Protein AF-A0AAN6GVP4-F1 (afdb_monomer_lite)

Structure (mmCIF, N/CA/C/O backbone):
data_AF-A0AAN6GVP4-F1
#
_entry.id   AF-A0AAN6GVP4-F1
#
loop_
_atom_site.group_PDB
_atom_site.id
_atom_site.type_symbol
_atom_site.label_atom_id
_atom_site.label_alt_id
_atom_site.label_comp_id
_atom_site.label_asym_id
_atom_site.label_entity_id
_atom_site.label_seq_id
_atom_site.pdbx_PDB_ins_code
_atom_site.Cartn_x
_atom_site.Cartn_y
_atom_site.Cartn_z
_atom_site.occupancy
_atom_site.B_iso_or_equiv
_atom_site.auth_seq_id
_atom_site.auth_comp_id
_atom_site.auth_asym_id
_atom_site.auth_atom_id
_atom_site.pdbx_PDB_model_num
ATOM 1 N N . MET A 1 1 ? -6.143 -3.303 62.172 1.00 49.22 1 MET A N 1
ATOM 2 C CA . MET A 1 1 ? -5.546 -4.405 61.382 1.00 49.22 1 MET A CA 1
ATOM 3 C C . MET A 1 1 ? -6.523 -5.573 61.302 1.00 49.22 1 MET A C 1
ATOM 5 O O . MET A 1 1 ? -6.573 -6.385 62.213 1.00 49.22 1 MET A O 1
ATOM 9 N N . ARG A 1 2 ? -7.341 -5.643 60.247 1.00 41.84 2 ARG A N 1
ATOM 10 C CA . ARG A 1 2 ? -8.080 -6.856 59.859 1.00 41.84 2 ARG A CA 1
ATOM 11 C C . ARG A 1 2 ? -8.107 -6.899 58.337 1.00 41.84 2 ARG A C 1
ATOM 13 O O . ARG A 1 2 ? -8.811 -6.130 57.698 1.00 41.84 2 ARG A O 1
ATOM 20 N N . SER A 1 3 ? -7.247 -7.755 57.800 1.00 46.06 3 SER A N 1
ATOM 21 C CA . SER A 1 3 ? -7.129 -8.068 56.383 1.00 46.06 3 SER A CA 1
ATOM 22 C C . SER A 1 3 ? -8.382 -8.825 55.939 1.00 46.06 3 SER A C 1
ATOM 24 O O . SER A 1 3 ? -8.729 -9.838 56.548 1.00 46.06 3 SER A O 1
ATOM 26 N N . LYS A 1 4 ? -9.083 -8.338 54.912 1.00 54.38 4 LYS A N 1
ATOM 27 C CA . LYS A 1 4 ? -10.114 -9.103 54.200 1.00 54.38 4 LYS A CA 1
ATOM 28 C C . LYS A 1 4 ? -9.800 -9.046 52.707 1.00 54.38 4 LYS A C 1
ATOM 30 O O . LYS A 1 4 ? -9.900 -8.006 52.069 1.00 54.38 4 LYS A O 1
ATOM 35 N N . LYS A 1 5 ? -9.330 -10.192 52.223 1.00 47.91 5 LYS A N 1
ATOM 36 C CA . LYS A 1 5 ? -8.918 -10.529 50.858 1.00 47.91 5 LYS A CA 1
ATOM 37 C C . LYS A 1 5 ? -10.145 -10.465 49.934 1.00 47.91 5 LYS A C 1
ATOM 39 O O . LYS A 1 5 ? -11.155 -11.088 50.251 1.00 47.91 5 LYS A O 1
ATOM 44 N N . ALA A 1 6 ? -10.070 -9.720 48.832 1.00 54.94 6 ALA A N 1
ATOM 45 C CA . ALA A 1 6 ? -11.111 -9.708 47.801 1.00 54.94 6 ALA A CA 1
ATOM 46 C C . ALA A 1 6 ? -11.083 -11.025 46.992 1.00 54.94 6 ALA A C 1
ATOM 48 O O . ALA A 1 6 ? -9.984 -11.538 46.748 1.00 54.94 6 ALA A O 1
ATOM 49 N N . PRO A 1 7 ? -12.229 -11.595 46.573 1.00 45.34 7 PRO A N 1
ATOM 50 C CA . PRO A 1 7 ? -12.242 -12.777 45.722 1.00 45.34 7 PRO A CA 1
ATOM 51 C C . PRO A 1 7 ? -11.901 -12.407 44.275 1.00 45.34 7 PRO A C 1
ATOM 53 O O . PRO A 1 7 ? -12.406 -11.433 43.722 1.00 45.34 7 PRO A O 1
ATOM 56 N N . LEU A 1 8 ? -11.028 -13.215 43.681 1.00 49.38 8 LEU A N 1
ATOM 57 C CA . LEU A 1 8 ? -10.640 -13.203 42.277 1.00 49.38 8 LEU A CA 1
ATOM 58 C C . LEU A 1 8 ? -11.796 -13.774 41.442 1.00 49.38 8 LEU A C 1
ATOM 60 O O . LEU A 1 8 ? -11.888 -14.992 41.292 1.00 49.38 8 LEU A O 1
ATOM 64 N N . ASP A 1 9 ? -12.679 -12.916 40.929 1.00 45.91 9 ASP A N 1
ATOM 65 C CA . ASP A 1 9 ? -13.758 -13.357 40.044 1.00 45.91 9 ASP A CA 1
ATOM 66 C C . ASP A 1 9 ? -13.244 -13.488 38.606 1.00 45.91 9 ASP A C 1
ATOM 68 O O . ASP A 1 9 ? -12.951 -12.526 37.890 1.00 45.91 9 ASP A O 1
ATOM 72 N N . ARG A 1 10 ? -13.052 -14.747 38.227 1.00 46.03 10 ARG A N 1
ATOM 73 C CA . ARG A 1 10 ? -12.568 -15.218 36.937 1.00 46.03 10 ARG A CA 1
ATOM 74 C C . ARG A 1 10 ? -13.730 -15.111 35.953 1.00 46.03 10 ARG A C 1
ATOM 76 O O . ARG A 1 10 ? -14.531 -16.033 35.840 1.00 46.03 10 ARG A O 1
ATOM 83 N N . ALA A 1 11 ? -13.837 -13.984 35.251 1.00 45.34 11 ALA A N 1
ATOM 84 C CA . ALA A 1 11 ? -14.835 -13.827 34.200 1.00 45.34 11 ALA A CA 1
ATOM 85 C C . ALA A 1 11 ? -14.589 -14.865 33.091 1.00 45.34 11 ALA A C 1
ATOM 87 O O . ALA A 1 11 ? -13.594 -14.837 32.366 1.00 45.34 11 ALA A O 1
ATOM 88 N N . HIS A 1 12 ? -15.511 -15.818 33.019 1.00 36.47 12 HIS A N 1
ATOM 89 C CA . HIS A 1 12 ? -15.604 -16.853 32.009 1.00 36.47 12 HIS A CA 1
ATOM 90 C C . HIS A 1 12 ? -15.840 -16.222 30.631 1.00 36.47 12 HIS A C 1
ATOM 92 O O . HIS A 1 12 ? -16.905 -15.661 30.378 1.00 36.47 12 HIS A O 1
ATOM 98 N N . SER A 1 13 ? -14.884 -16.365 29.712 1.00 40.47 13 SER A N 1
ATOM 99 C CA . SER A 1 13 ? -15.152 -16.168 28.290 1.00 40.47 13 SER A CA 1
ATOM 100 C C . SER A 1 13 ? -15.991 -17.346 27.789 1.00 40.47 13 SER A C 1
ATOM 102 O O . SER A 1 13 ? -15.535 -18.489 27.725 1.00 40.47 13 SER A O 1
ATOM 104 N N . LYS A 1 14 ? -17.257 -17.087 27.455 1.00 43.72 14 LYS A N 1
ATOM 105 C CA . LYS A 1 14 ? -18.085 -18.033 26.709 1.00 43.72 14 LYS A CA 1
ATOM 106 C C . LYS A 1 14 ? -18.650 -17.379 25.453 1.00 43.72 14 LYS A C 1
ATOM 108 O O . LYS A 1 14 ? -19.445 -16.457 25.538 1.00 43.72 14 LYS A O 1
ATOM 113 N N . LEU A 1 15 ? -18.263 -18.010 24.342 1.00 46.53 15 LEU A N 1
ATOM 114 C CA . LEU A 1 15 ? -19.042 -18.292 23.135 1.00 46.53 15 LEU A CA 1
ATOM 115 C C . LEU A 1 15 ? -19.354 -17.117 22.198 1.00 46.53 15 LEU A C 1
ATOM 117 O O . LEU A 1 15 ? -20.236 -16.311 22.454 1.00 46.53 15 LEU A O 1
ATOM 121 N N . SER A 1 16 ? -18.770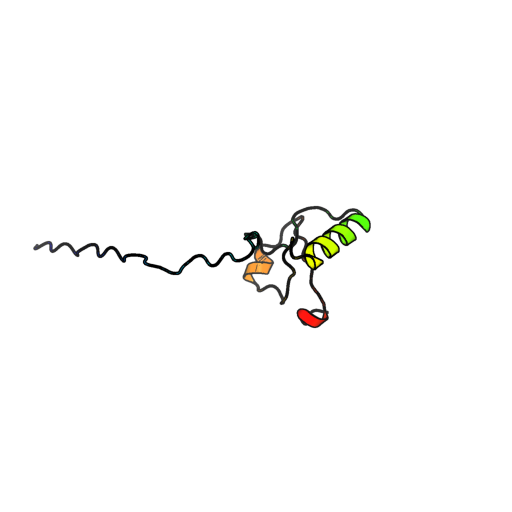 -17.171 21.001 1.00 37.12 16 SER A N 1
ATOM 122 C CA . SER A 1 16 ? -19.585 -17.112 19.785 1.00 37.12 16 SER A CA 1
ATOM 123 C C . SER A 1 16 ? -18.910 -17.935 18.689 1.00 37.12 16 SER A C 1
ATOM 125 O O . SER A 1 16 ? -17.687 -17.913 18.555 1.00 37.12 16 SER A O 1
ATOM 127 N N . GLY A 1 17 ? -19.704 -18.761 18.011 1.00 36.84 17 GLY A N 1
ATOM 128 C CA . GLY A 1 17 ? -19.256 -19.828 17.126 1.00 36.84 17 GLY A CA 1
ATOM 129 C C . GLY A 1 17 ? -18.461 -19.342 15.919 1.00 36.84 17 GLY A C 1
ATOM 130 O O . GLY A 1 17 ? -18.709 -18.277 15.363 1.00 36.84 17 GLY A O 1
ATOM 131 N N . THR A 1 18 ? -17.512 -20.167 15.489 1.00 35.25 18 THR A N 1
ATOM 132 C CA . THR A 1 18 ? -16.779 -19.954 14.244 1.00 35.25 18 THR A CA 1
ATOM 133 C C . THR A 1 18 ? -17.659 -20.417 13.088 1.00 35.25 18 THR A C 1
ATOM 135 O O . THR A 1 18 ? -17.645 -21.582 12.693 1.00 35.25 18 THR A O 1
ATOM 138 N N . VAL A 1 19 ? -18.457 -19.488 12.562 1.00 42.69 19 VAL A N 1
ATOM 139 C CA . VAL A 1 19 ? -18.839 -19.502 11.147 1.00 42.69 19 VAL A CA 1
ATOM 140 C C . VAL A 1 19 ? -17.540 -19.604 10.348 1.00 42.69 19 VAL A C 1
ATOM 142 O O . VAL A 1 19 ? -16.546 -18.968 10.701 1.00 42.69 19 VAL A O 1
ATOM 145 N N . VAL A 1 20 ? -17.520 -20.442 9.311 1.00 46.59 20 VAL A N 1
ATOM 146 C CA . VAL A 1 20 ? -16.399 -20.541 8.369 1.00 46.59 20 VAL A CA 1
ATOM 147 C C . VAL A 1 20 ? -16.364 -19.248 7.548 1.00 46.59 20 VAL A C 1
ATOM 149 O O . VAL A 1 20 ? -16.784 -19.206 6.398 1.00 46.59 20 VAL A O 1
ATOM 152 N N . GLU A 1 21 ? -15.937 -18.153 8.169 1.00 40.06 21 GLU A N 1
ATOM 153 C CA . GLU A 1 21 ? -15.587 -16.928 7.471 1.00 40.06 21 GLU A CA 1
ATOM 154 C C . GLU A 1 21 ? -14.247 -17.182 6.795 1.00 40.06 21 GLU A C 1
ATOM 156 O O . GLU A 1 21 ? -13.263 -17.557 7.441 1.00 40.06 21 GLU A O 1
ATOM 161 N N . ASN A 1 22 ? -14.245 -17.036 5.466 1.00 48.00 22 ASN A N 1
ATOM 162 C CA . ASN A 1 22 ? -13.045 -16.921 4.651 1.00 48.00 22 ASN A CA 1
ATOM 163 C C . ASN A 1 22 ? -11.986 -16.183 5.462 1.00 48.00 22 ASN A C 1
ATOM 165 O O . ASN A 1 22 ? -12.235 -15.051 5.871 1.00 48.00 22 ASN A O 1
ATOM 169 N N . ARG A 1 23 ? -10.856 -16.843 5.748 1.00 43.22 23 ARG A N 1
ATOM 170 C CA . ARG A 1 23 ? -9.748 -16.253 6.501 1.00 43.22 23 ARG A CA 1
ATOM 171 C C . ARG A 1 23 ? -9.259 -15.023 5.740 1.00 43.22 23 ARG A C 1
ATOM 173 O O . ARG A 1 23 ? -8.330 -15.120 4.945 1.00 43.22 23 ARG A O 1
ATOM 180 N N . ALA A 1 24 ? -9.879 -13.875 5.994 1.00 42.78 24 ALA A N 1
ATOM 181 C CA . ALA A 1 24 ? -9.249 -12.592 5.814 1.00 42.78 24 ALA A CA 1
ATOM 182 C C . ALA A 1 24 ? -7.976 -12.705 6.641 1.00 42.78 24 ALA A C 1
ATOM 184 O O . ALA A 1 24 ? -8.029 -12.873 7.863 1.00 42.78 24 ALA A O 1
ATOM 185 N N . VAL A 1 25 ? -6.835 -12.763 5.958 1.00 47.94 25 VAL A N 1
ATOM 186 C CA . VAL A 1 25 ? -5.536 -12.670 6.607 1.00 47.94 25 VAL A CA 1
ATOM 187 C C . VAL A 1 25 ? -5.646 -11.452 7.517 1.00 47.94 25 VAL A C 1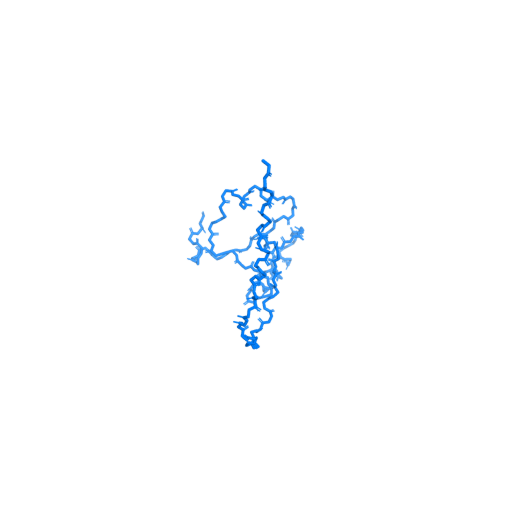
ATOM 189 O O . VAL A 1 25 ? -5.910 -10.351 7.040 1.00 47.94 25 VAL A O 1
ATOM 192 N N . GLN A 1 26 ? -5.568 -11.650 8.836 1.00 44.25 26 GLN A N 1
ATOM 193 C CA . GLN A 1 26 ? -5.529 -10.535 9.773 1.00 44.25 26 GLN A CA 1
ATOM 194 C C . GLN A 1 26 ? -4.191 -9.836 9.548 1.00 44.25 26 GLN A C 1
ATOM 196 O O . GLN A 1 26 ? -3.184 -10.187 10.160 1.00 44.25 26 GLN A O 1
ATOM 201 N N . ILE A 1 27 ? -4.162 -8.896 8.608 1.00 53.22 27 ILE A N 1
ATOM 202 C CA . ILE A 1 27 ? -2.982 -8.095 8.330 1.00 53.22 27 ILE A CA 1
ATOM 203 C C . ILE A 1 27 ? -2.873 -7.126 9.499 1.00 53.22 27 ILE A C 1
ATOM 205 O O . ILE A 1 27 ? -3.632 -6.173 9.634 1.00 53.22 27 ILE A O 1
ATOM 209 N N . SER A 1 28 ? -1.958 -7.438 10.414 1.00 54.75 28 SER A N 1
ATOM 210 C CA . SER A 1 28 ? -1.675 -6.661 11.622 1.00 54.75 28 SER A CA 1
ATOM 211 C C . SER A 1 28 ? -0.949 -5.337 11.332 1.00 54.75 28 SER A C 1
ATOM 213 O O . SER A 1 28 ? -0.453 -4.696 12.256 1.00 54.75 28 SER A O 1
ATOM 215 N N . GLY A 1 29 ? -0.851 -4.945 10.060 1.00 60.09 29 GLY A N 1
ATOM 216 C CA . GLY A 1 29 ? -0.295 -3.687 9.578 1.00 60.09 29 GLY A CA 1
ATOM 217 C C . GLY A 1 29 ? -1.386 -2.868 8.893 1.00 60.09 29 GLY A C 1
ATOM 218 O O . GLY A 1 29 ? -2.218 -3.406 8.171 1.00 60.09 29 GLY A O 1
ATOM 219 N N . MET A 1 30 ? -1.415 -1.564 9.156 1.00 76.31 30 MET A N 1
ATOM 220 C CA . MET A 1 30 ? -2.303 -0.624 8.456 1.00 76.31 30 MET A CA 1
ATOM 221 C C . MET A 1 30 ? -1.888 -0.403 6.994 1.00 76.31 30 MET A C 1
ATOM 223 O O . MET A 1 30 ? -2.652 0.161 6.214 1.00 76.31 30 MET A O 1
ATOM 227 N N . ASP A 1 31 ? -0.670 -0.805 6.635 1.00 89.56 31 ASP A N 1
ATOM 228 C CA . ASP A 1 31 ? -0.118 -0.742 5.292 1.00 89.56 31 ASP A CA 1
ATOM 229 C C . ASP A 1 31 ? -0.666 -1.853 4.391 1.00 89.56 31 ASP A C 1
ATOM 231 O O . ASP A 1 31 ? -0.830 -3.004 4.790 1.00 89.56 31 ASP A O 1
ATOM 235 N N . THR A 1 32 ? -0.927 -1.498 3.131 1.00 92.19 32 THR A N 1
ATOM 236 C CA . THR A 1 32 ? -1.318 -2.463 2.101 1.00 92.19 32 THR A CA 1
ATOM 237 C C . THR A 1 32 ? -0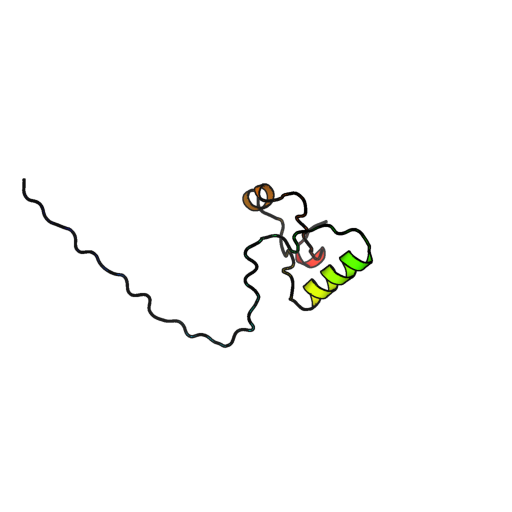.164 -3.407 1.783 1.00 92.19 32 THR A C 1
ATOM 239 O O . THR A 1 32 ? -0.368 -4.594 1.544 1.00 92.19 32 THR A O 1
ATOM 242 N N . TYR A 1 33 ? 1.055 -2.873 1.757 1.00 94.56 33 TYR A N 1
ATOM 243 C CA . TYR A 1 33 ? 2.271 -3.619 1.481 1.00 94.56 33 TYR A CA 1
ATOM 244 C C . TYR A 1 33 ? 3.467 -2.947 2.157 1.00 94.56 33 TYR A C 1
ATOM 246 O O . TYR A 1 33 ? 3.546 -1.718 2.203 1.00 94.56 33 TYR A O 1
ATOM 254 N N . ASN A 1 34 ? 4.410 -3.756 2.646 1.00 94.19 34 ASN A N 1
ATOM 255 C CA . ASN A 1 34 ? 5.682 -3.275 3.168 1.00 94.19 34 ASN A CA 1
ATOM 256 C C . ASN A 1 34 ? 6.822 -3.697 2.238 1.00 94.19 34 ASN A C 1
ATOM 258 O O . ASN A 1 34 ? 7.189 -4.870 2.181 1.00 94.19 34 ASN A O 1
ATOM 262 N N . GLY A 1 35 ? 7.376 -2.744 1.498 1.00 93.88 35 GLY A N 1
ATOM 263 C CA . GLY A 1 35 ? 8.464 -2.994 0.567 1.00 93.88 35 GLY A CA 1
ATOM 264 C C . GLY A 1 35 ? 8.647 -1.861 -0.432 1.00 93.88 35 GLY A C 1
ATOM 265 O O . GLY A 1 35 ? 8.111 -0.766 -0.280 1.00 93.88 35 GLY A O 1
ATOM 266 N N . LEU A 1 36 ? 9.437 -2.124 -1.470 1.00 95.62 36 LEU A N 1
ATOM 267 C CA . LEU A 1 36 ? 9.739 -1.145 -2.508 1.00 95.62 36 LEU A CA 1
ATOM 268 C C . LEU A 1 36 ? 8.997 -1.494 -3.799 1.00 95.62 36 LEU A C 1
ATOM 270 O O . LEU A 1 36 ? 9.163 -2.591 -4.324 1.00 95.62 36 LEU A O 1
ATOM 274 N N . VAL A 1 37 ? 8.231 -0.539 -4.322 1.00 96.31 37 VAL A N 1
ATOM 275 C CA . VAL A 1 37 ? 7.647 -0.589 -5.670 1.00 96.31 37 VAL A CA 1
ATOM 276 C C . VAL A 1 37 ? 8.670 0.028 -6.619 1.00 96.31 37 VAL A C 1
ATOM 278 O O . VAL A 1 37 ? 8.916 1.232 -6.553 1.00 96.31 37 VAL A O 1
ATOM 281 N N . ARG A 1 38 ? 9.334 -0.786 -7.444 1.00 96.50 38 ARG A N 1
ATOM 282 C CA . ARG A 1 38 ? 10.411 -0.323 -8.339 1.00 96.50 38 ARG A CA 1
ATOM 283 C C . ARG A 1 38 ? 9.917 -0.076 -9.753 1.00 96.50 38 ARG A C 1
ATOM 285 O O . ARG A 1 38 ? 10.459 0.777 -10.449 1.00 96.50 38 ARG A O 1
ATOM 292 N N . THR A 1 39 ? 8.930 -0.849 -10.186 1.00 97.94 39 THR A N 1
ATOM 293 C CA . THR A 1 39 ? 8.450 -0.860 -11.565 1.00 97.94 39 THR A CA 1
ATOM 294 C C . THR A 1 39 ? 6.928 -0.728 -11.628 1.00 97.94 39 THR A C 1
ATOM 296 O O . THR A 1 39 ? 6.234 -1.036 -10.656 1.00 97.94 39 THR A O 1
ATOM 299 N N . PRO A 1 40 ? 6.369 -0.330 -12.785 1.00 97.88 40 PRO A N 1
ATOM 300 C CA . PRO A 1 40 ? 4.924 -0.373 -12.994 1.00 97.88 40 PRO A CA 1
ATOM 301 C C . PRO A 1 40 ? 4.333 -1.781 -12.833 1.00 97.88 40 PRO A C 1
ATOM 303 O O . PRO A 1 40 ? 3.200 -1.916 -12.380 1.00 97.88 40 PRO A O 1
ATOM 306 N N . ALA A 1 41 ? 5.095 -2.831 -13.160 1.00 97.75 41 ALA A N 1
ATOM 307 C CA . ALA A 1 41 ? 4.653 -4.214 -12.991 1.00 97.75 41 ALA A CA 1
ATOM 308 C C . ALA A 1 41 ? 4.401 -4.558 -11.512 1.00 97.75 41 ALA A C 1
ATOM 310 O O . ALA A 1 41 ? 3.392 -5.186 -11.200 1.00 97.75 41 ALA A O 1
ATOM 311 N N . ASP A 1 42 ? 5.250 -4.070 -10.600 1.00 96.69 42 ASP A N 1
ATOM 312 C CA . ASP A 1 42 ? 5.059 -4.246 -9.154 1.00 96.69 42 ASP A CA 1
ATOM 313 C C . ASP A 1 42 ? 3.737 -3.609 -8.695 1.00 96.69 42 ASP A C 1
ATOM 315 O O . ASP A 1 42 ? 2.984 -4.203 -7.925 1.00 96.69 42 ASP A O 1
ATOM 319 N N . ALA A 1 43 ? 3.419 -2.415 -9.209 1.00 96.62 43 ALA A N 1
ATOM 320 C CA . ALA A 1 43 ? 2.170 -1.726 -8.893 1.00 96.62 43 ALA A CA 1
ATOM 321 C C . ALA A 1 43 ? 0.940 -2.499 -9.399 1.00 96.62 43 ALA A C 1
ATOM 323 O O . ALA A 1 43 ? -0.045 -2.616 -8.675 1.00 96.62 43 ALA A O 1
ATOM 324 N N . ILE A 1 44 ? 1.005 -3.079 -10.604 1.00 97.25 44 ILE A N 1
ATOM 325 C CA . ILE A 1 44 ? -0.075 -3.917 -11.154 1.00 97.25 44 ILE A CA 1
ATOM 326 C C . ILE A 1 44 ? -0.321 -5.134 -10.253 1.00 97.25 44 ILE A C 1
ATOM 328 O O . ILE A 1 44 ? -1.474 -5.432 -9.943 1.00 97.25 44 ILE A O 1
ATOM 332 N N . ILE A 1 45 ? 0.737 -5.794 -9.772 1.00 96.38 45 ILE A N 1
ATOM 333 C CA . ILE A 1 45 ? 0.611 -6.927 -8.841 1.00 96.38 45 ILE A CA 1
ATOM 334 C C . ILE A 1 45 ? -0.079 -6.490 -7.543 1.00 96.38 45 ILE A C 1
ATOM 336 O O . ILE A 1 45 ? -0.986 -7.176 -7.072 1.00 96.38 45 ILE A O 1
ATOM 340 N N . LEU A 1 46 ? 0.302 -5.337 -6.983 1.00 95.88 46 LEU A N 1
ATOM 341 C CA . LEU A 1 46 ? -0.338 -4.799 -5.780 1.00 95.88 46 LEU A CA 1
ATOM 342 C C . LEU A 1 46 ? -1.821 -4.482 -6.008 1.00 95.88 46 LEU A C 1
ATOM 344 O O . LEU A 1 46 ? -2.649 -4.808 -5.156 1.00 95.88 46 LEU A O 1
ATOM 348 N N . PHE A 1 47 ? -2.174 -3.893 -7.153 1.00 95.75 47 PHE A N 1
ATOM 349 C CA . PHE A 1 47 ? -3.570 -3.615 -7.491 1.00 95.75 47 PHE A CA 1
ATOM 350 C C . PHE A 1 47 ? -4.391 -4.892 -7.652 1.00 95.75 47 PHE A C 1
ATOM 352 O O . PHE A 1 47 ? -5.497 -4.971 -7.119 1.00 95.75 47 PHE A O 1
ATOM 359 N N . GLU A 1 48 ? -3.853 -5.904 -8.331 1.00 96.88 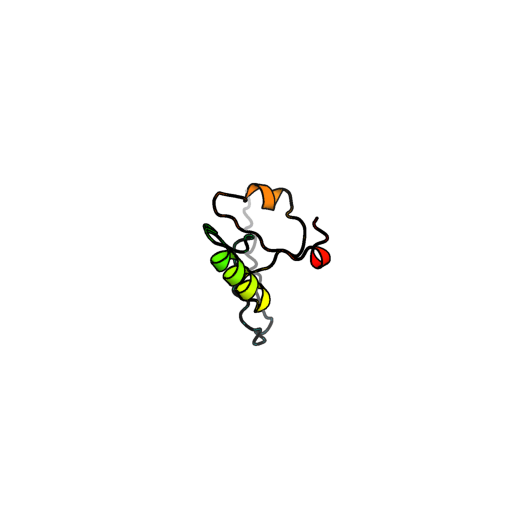48 GLU A N 1
ATOM 360 C CA . GLU A 1 48 ? -4.525 -7.192 -8.498 1.00 96.88 48 GLU A CA 1
ATOM 361 C C . GLU A 1 48 ? -4.725 -7.893 -7.151 1.00 96.88 48 GLU A C 1
ATOM 363 O O . GLU A 1 48 ? -5.827 -8.348 -6.847 1.00 96.88 48 GLU A O 1
ATOM 368 N N . ALA A 1 49 ? -3.698 -7.893 -6.298 1.00 95.12 49 ALA A N 1
ATOM 369 C CA . ALA A 1 49 ? -3.778 -8.445 -4.953 1.00 95.12 49 ALA A CA 1
ATOM 370 C C . ALA A 1 49 ? -4.833 -7.726 -4.089 1.00 95.12 49 ALA A C 1
ATOM 372 O O . ALA A 1 49 ? -5.547 -8.375 -3.326 1.00 95.12 49 ALA A O 1
ATOM 373 N N . CYS A 1 50 ? -4.995 -6.407 -4.240 1.00 94.19 50 CYS A N 1
ATOM 374 C CA . CYS A 1 50 ? -6.089 -5.669 -3.601 1.00 94.19 50 CYS A CA 1
ATOM 375 C C . CYS A 1 50 ? -7.457 -6.035 -4.196 1.00 94.19 50 CYS A C 1
ATOM 377 O O . CYS A 1 50 ? -8.427 -6.195 -3.458 1.00 94.19 50 CYS A O 1
ATOM 379 N N . ARG A 1 51 ? -7.554 -6.185 -5.524 1.00 93.44 51 ARG A N 1
ATOM 380 C CA . ARG A 1 51 ? -8.807 -6.494 -6.232 1.00 93.44 51 ARG A CA 1
ATOM 381 C C . ARG A 1 51 ? -9.386 -7.848 -5.823 1.00 93.44 51 ARG A C 1
ATOM 383 O O . ARG A 1 51 ? -10.601 -7.960 -5.683 1.00 93.44 51 ARG A O 1
ATOM 390 N N . ILE A 1 52 ? -8.534 -8.854 -5.619 1.00 94.44 52 ILE A N 1
ATOM 391 C CA . ILE A 1 52 ? -8.944 -10.196 -5.170 1.00 94.44 52 ILE A CA 1
ATOM 392 C C . ILE A 1 52 ? -9.085 -10.314 -3.641 1.00 94.44 52 ILE A C 1
ATOM 394 O O . ILE A 1 52 ? -9.445 -11.380 -3.150 1.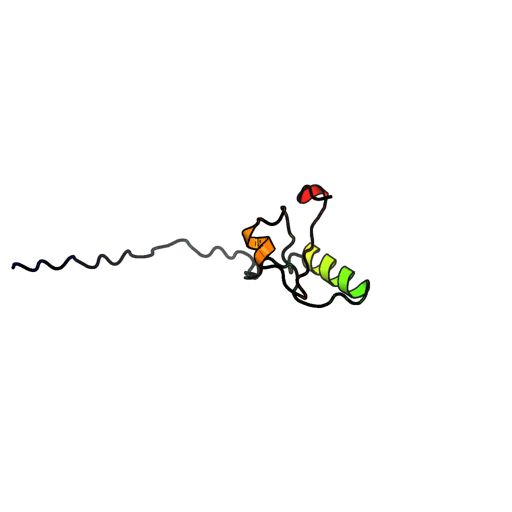00 94.44 52 ILE A O 1
ATOM 398 N N . GLY A 1 53 ? -8.796 -9.246 -2.887 1.00 90.00 53 GLY A N 1
ATOM 399 C CA . GLY A 1 53 ? -8.903 -9.218 -1.423 1.00 90.00 53 GLY A CA 1
ATOM 400 C C . GLY A 1 53 ? -7.746 -9.886 -0.671 1.00 90.00 53 GLY A C 1
ATOM 401 O O . GLY A 1 53 ? -7.897 -10.212 0.504 1.00 90.00 53 GLY A O 1
ATOM 402 N N . LEU A 1 54 ? -6.599 -10.102 -1.325 1.00 93.12 54 LEU A N 1
ATOM 403 C CA . LEU A 1 54 ? -5.399 -10.658 -0.693 1.00 93.12 54 LEU A CA 1
ATOM 404 C C . LEU A 1 54 ? -4.666 -9.617 0.162 1.00 93.12 54 LEU A C 1
ATOM 406 O O . LEU A 1 54 ? -4.167 -9.944 1.237 1.00 93.12 54 LEU A O 1
ATOM 410 N N . LEU A 1 55 ? -4.592 -8.375 -0.324 1.00 92.31 55 LEU A N 1
ATOM 411 C CA . LEU A 1 55 ? -4.017 -7.244 0.402 1.00 92.31 55 LEU A CA 1
ATOM 412 C C . LEU A 1 55 ? -5.117 -6.269 0.845 1.00 92.31 55 LEU A C 1
ATOM 414 O O . LEU A 1 55 ? -6.126 -6.122 0.149 1.00 92.31 55 LEU A O 1
ATOM 418 N N . PRO A 1 56 ? -4.938 -5.580 1.985 1.00 90.25 56 PRO A N 1
ATOM 419 C CA . PRO A 1 56 ? -5.936 -4.684 2.525 1.00 90.25 56 PRO A CA 1
ATOM 420 C C . PRO A 1 56 ? -5.885 -3.359 1.764 1.00 90.25 56 PRO A C 1
ATOM 422 O O . PRO A 1 56 ? -4.835 -2.721 1.648 1.00 90.25 56 PRO A O 1
ATOM 425 N N . ARG A 1 57 ? -7.037 -2.919 1.261 1.00 90.88 57 ARG A N 1
ATOM 426 C CA . ARG A 1 57 ? -7.186 -1.606 0.632 1.00 90.88 57 ARG A CA 1
ATOM 427 C C . ARG A 1 57 ? -7.595 -0.572 1.676 1.00 90.88 57 ARG A C 1
ATOM 429 O O . ARG A 1 57 ? -8.466 -0.819 2.506 1.00 90.88 57 ARG A O 1
ATOM 436 N N . VAL A 1 58 ? -6.997 0.609 1.614 1.00 92.31 58 VAL A N 1
ATOM 437 C CA . VAL A 1 58 ? -7.354 1.744 2.462 1.00 92.31 58 VAL A CA 1
ATOM 438 C C . VAL A 1 58 ? -8.674 2.347 1.974 1.00 92.31 58 VAL A C 1
ATOM 440 O O . VAL A 1 58 ? -8.772 2.823 0.848 1.00 92.31 58 VAL A O 1
ATOM 443 N N . GLN A 1 59 ? -9.687 2.342 2.841 1.00 90.62 59 GLN A N 1
ATOM 444 C CA . GLN A 1 59 ? -11.045 2.831 2.540 1.00 90.62 59 GLN A CA 1
ATOM 445 C C . GLN A 1 59 ? -11.359 4.199 3.159 1.00 90.62 59 GLN A C 1
ATOM 447 O O . GLN A 1 59 ? -12.451 4.728 2.995 1.00 90.62 59 GLN A O 1
ATOM 452 N N . ARG A 1 60 ? -10.428 4.778 3.921 1.00 91.56 60 ARG A N 1
ATOM 453 C CA . ARG A 1 60 ? -10.578 6.099 4.544 1.00 91.56 60 ARG A CA 1
ATOM 454 C C . ARG A 1 60 ? -9.224 6.762 4.723 1.00 91.56 60 ARG A C 1
ATOM 456 O O . ARG A 1 60 ? -8.193 6.097 4.715 1.00 91.56 60 ARG A O 1
ATOM 463 N N . ARG A 1 61 ? -9.225 8.065 4.994 1.00 90.44 61 ARG A N 1
ATOM 464 C CA . ARG A 1 61 ? -8.007 8.770 5.411 1.00 90.44 61 ARG A CA 1
ATOM 465 C C . ARG A 1 61 ? -7.427 8.141 6.683 1.00 90.44 61 ARG A C 1
ATOM 467 O O . ARG A 1 61 ? -8.162 7.799 7.615 1.00 90.44 61 ARG A O 1
ATOM 474 N N . LEU A 1 62 ? -6.099 8.034 6.719 1.00 90.25 62 LEU A N 1
ATOM 475 C CA . LEU A 1 62 ? -5.357 7.644 7.915 1.00 90.25 62 LEU A CA 1
ATOM 476 C C . LEU A 1 62 ? -5.545 8.702 9.013 1.00 90.25 62 LEU A C 1
ATOM 478 O O . LEU A 1 62 ? -5.402 9.905 8.757 1.00 90.25 62 LEU A O 1
ATOM 482 N N . SER A 1 63 ? -5.840 8.235 10.223 1.00 90.12 63 SER A N 1
ATOM 483 C CA . SER A 1 63 ? -5.853 9.019 11.458 1.00 90.12 63 SER A CA 1
ATOM 484 C C . SER A 1 63 ? -4.441 9.463 11.838 1.00 90.12 63 SER A C 1
ATOM 486 O O . SER A 1 63 ? -3.450 8.919 11.352 1.00 90.12 63 SER A O 1
ATOM 488 N N . GLU A 1 64 ? -4.336 10.424 12.751 1.00 91.94 64 GLU A N 1
ATOM 489 C CA . GLU A 1 64 ? -3.043 10.942 13.210 1.00 91.94 64 GLU A CA 1
ATOM 490 C C . GLU A 1 64 ? -2.140 9.845 13.796 1.00 91.94 64 GLU A C 1
ATOM 492 O O . GLU A 1 64 ? -0.961 9.747 13.467 1.00 91.94 64 GLU A O 1
ATOM 497 N N . LYS A 1 65 ? -2.718 8.938 14.590 1.00 88.69 65 LYS A N 1
ATOM 498 C CA . LYS A 1 65 ? -1.994 7.795 15.159 1.00 88.69 65 LYS A CA 1
ATOM 499 C C . LYS A 1 65 ? -1.466 6.847 14.078 1.00 88.69 65 LYS A C 1
ATOM 501 O O . LYS A 1 65 ? -0.358 6.337 14.192 1.00 88.69 65 LYS A O 1
ATOM 506 N N . GLU A 1 66 ? -2.255 6.599 13.035 1.00 89.50 66 GLU A N 1
ATOM 507 C CA . GLU A 1 66 ? -1.843 5.739 11.918 1.00 89.50 66 GLU A CA 1
ATOM 508 C C . GLU A 1 66 ? -0.743 6.414 11.093 1.00 89.50 66 GLU A C 1
ATOM 510 O O . GLU A 1 66 ? 0.236 5.766 10.727 1.00 89.50 66 GLU A O 1
ATOM 515 N N . ARG A 1 67 ? -0.839 7.731 10.881 1.00 90.94 67 ARG A N 1
ATOM 516 C CA . ARG A 1 67 ? 0.199 8.517 10.200 1.00 90.94 67 ARG A CA 1
ATOM 517 C C . ARG A 1 67 ? 1.546 8.458 10.913 1.00 90.94 67 ARG A C 1
ATOM 519 O O . ARG A 1 67 ? 2.566 8.329 10.246 1.00 90.94 67 ARG A O 1
ATOM 526 N N . GLN A 1 68 ? 1.555 8.470 12.244 1.00 92.19 68 GLN A N 1
ATOM 527 C CA . GLN A 1 68 ? 2.782 8.307 13.036 1.00 92.19 68 GLN A CA 1
ATOM 528 C C . GLN A 1 68 ? 3.456 6.940 12.837 1.00 92.19 68 GLN A C 1
ATOM 530 O O . GLN A 1 68 ? 4.652 6.811 13.081 1.00 92.19 68 GLN A O 1
ATOM 535 N N . SER A 1 69 ? 2.715 5.923 12.383 1.00 88.56 69 SER A N 1
ATOM 536 C CA . SER A 1 69 ? 3.265 4.594 12.081 1.00 88.56 69 SER A CA 1
ATOM 537 C C . SER A 1 69 ? 3.831 4.452 10.661 1.00 88.56 69 SER A C 1
ATOM 539 O O . SER A 1 69 ? 4.410 3.411 10.344 1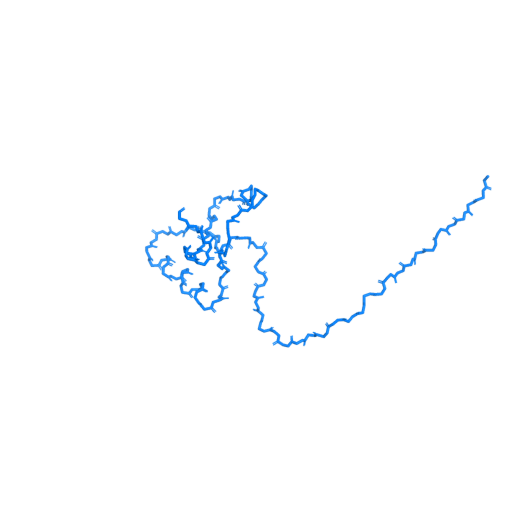.00 88.56 69 SER A O 1
ATOM 541 N N . ILE A 1 70 ? 3.703 5.483 9.813 1.00 91.50 70 ILE A N 1
ATOM 542 C CA . ILE A 1 70 ? 4.261 5.481 8.456 1.00 91.50 70 ILE A CA 1
ATOM 543 C C . ILE A 1 70 ? 5.788 5.460 8.539 1.00 91.50 70 ILE A C 1
ATOM 545 O O . ILE A 1 70 ? 6.421 6.314 9.156 1.00 91.50 70 ILE A O 1
ATOM 549 N N . LYS A 1 71 ? 6.386 4.481 7.865 1.00 93.69 71 LYS A N 1
ATOM 550 C CA . LYS A 1 71 ? 7.835 4.257 7.812 1.00 93.69 71 LYS A CA 1
ATOM 551 C C . LYS A 1 71 ? 8.296 3.956 6.390 1.00 93.69 71 LYS A C 1
ATOM 553 O O . LYS A 1 71 ? 7.474 3.703 5.507 1.00 93.69 71 LYS A O 1
ATOM 558 N N . SER A 1 72 ? 9.612 3.939 6.175 1.00 95.00 72 SER A N 1
ATOM 559 C CA . SER A 1 72 ? 10.195 3.528 4.891 1.00 95.00 72 SER A CA 1
ATOM 560 C C . SER A 1 72 ? 9.612 2.189 4.424 1.00 95.00 72 SER A C 1
ATOM 562 O O . SER A 1 72 ? 9.487 1.252 5.215 1.00 95.00 72 SER A O 1
ATOM 564 N N . GLY A 1 73 ? 9.212 2.133 3.153 1.00 93.62 73 GLY A N 1
ATOM 565 C CA . GLY A 1 73 ? 8.577 0.966 2.544 1.00 93.62 73 GLY A CA 1
ATOM 566 C C . GLY A 1 73 ? 7.081 0.802 2.826 1.00 93.62 73 GLY A C 1
ATOM 567 O O . GLY A 1 73 ? 6.506 -0.163 2.343 1.00 93.62 73 GLY A O 1
ATOM 568 N N . SER A 1 74 ? 6.430 1.702 3.573 1.00 94.06 74 SER A N 1
ATOM 569 C CA . SER A 1 74 ? 4.968 1.635 3.752 1.00 94.06 74 SER A CA 1
ATOM 570 C C . SER A 1 74 ? 4.265 2.027 2.455 1.00 94.06 74 SER A C 1
ATOM 572 O O . SER A 1 74 ? 4.418 3.156 1.983 1.00 94.06 74 SER A O 1
ATOM 574 N N . VAL A 1 75 ? 3.481 1.110 1.897 1.00 94.75 75 VAL A N 1
ATOM 575 C CA . VAL A 1 75 ? 2.691 1.320 0.682 1.00 94.75 75 VAL A CA 1
ATOM 576 C C . VAL A 1 75 ? 1.216 1.183 1.024 1.00 94.75 75 VAL A C 1
ATOM 578 O O . VAL A 1 75 ? 0.798 0.213 1.652 1.00 94.75 75 VAL A O 1
ATOM 581 N N . PHE A 1 76 ? 0.423 2.159 0.590 1.00 94.19 76 PHE A N 1
ATOM 582 C CA . PHE A 1 76 ? -1.019 2.211 0.803 1.00 94.19 76 PHE A CA 1
ATOM 583 C C . PHE A 1 76 ? -1.711 2.292 -0.553 1.00 94.19 76 PHE A C 1
ATOM 585 O O . PHE A 1 76 ? -1.363 3.141 -1.372 1.00 94.19 76 PHE A O 1
ATOM 592 N N . VAL A 1 77 ? -2.690 1.423 -0.781 1.00 94.25 77 VAL A N 1
ATOM 593 C CA . VAL A 1 77 ? -3.525 1.428 -1.987 1.00 94.25 77 VAL A CA 1
ATOM 594 C C . VAL A 1 77 ? -4.935 1.824 -1.584 1.00 94.25 77 VAL A C 1
ATOM 596 O O . VAL A 1 77 ? -5.478 1.271 -0.631 1.00 94.25 77 VAL A O 1
ATOM 599 N N . TRP A 1 78 ? -5.539 2.764 -2.305 1.00 92.94 78 TRP A N 1
ATOM 600 C CA . TRP A 1 78 ? -6.921 3.191 -2.096 1.00 92.94 78 TRP A CA 1
ATOM 601 C C . TRP A 1 78 ? -7.612 3.453 -3.429 1.00 92.94 78 TRP A C 1
ATOM 603 O O . TRP A 1 78 ? -6.961 3.697 -4.444 1.00 92.94 78 TRP A O 1
ATOM 613 N N . ASP A 1 79 ? -8.940 3.415 -3.404 1.00 91.62 79 ASP A N 1
ATOM 614 C CA . ASP A 1 79 ? -9.778 3.927 -4.484 1.00 91.62 79 ASP A CA 1
ATOM 615 C C . ASP A 1 79 ? -10.230 5.354 -4.127 1.00 91.62 79 ASP A C 1
ATOM 617 O O . ASP A 1 79 ? -10.689 5.609 -3.011 1.00 91.62 79 ASP A O 1
ATOM 621 N N . GLU A 1 80 ? -10.065 6.301 -5.055 1.00 90.50 80 GLU A N 1
ATOM 622 C CA . GLU A 1 80 ? -10.395 7.721 -4.853 1.00 90.50 80 GLU A CA 1
ATOM 623 C C . GLU A 1 80 ? -11.873 7.932 -4.490 1.00 90.50 80 GLU A C 1
ATOM 625 O O . GLU A 1 80 ? -12.183 8.726 -3.595 1.00 90.50 80 GLU A O 1
ATOM 630 N N . ARG A 1 81 ? -12.785 7.204 -5.149 1.00 86.81 81 ARG A N 1
ATOM 631 C CA . ARG A 1 81 ? -14.234 7.344 -4.951 1.00 86.81 81 ARG A CA 1
ATOM 632 C C . ARG A 1 81 ? -14.676 6.692 -3.652 1.00 86.81 81 ARG A C 1
ATOM 634 O O . ARG A 1 81 ? -15.495 7.268 -2.944 1.00 86.81 81 ARG A O 1
ATOM 641 N N . GLU A 1 82 ? -14.135 5.515 -3.343 1.00 85.44 82 GLU A N 1
ATOM 642 C CA . GLU A 1 82 ? -14.481 4.774 -2.123 1.00 85.44 82 GLU A CA 1
ATOM 643 C C . GLU A 1 82 ? -13.979 5.499 -0.869 1.00 85.44 82 GLU A C 1
ATOM 645 O O . GLU A 1 82 ? -14.709 5.617 0.112 1.00 85.44 82 GLU A O 1
ATOM 650 N N . ALA A 1 83 ? -12.751 6.025 -0.909 1.00 85.06 83 ALA A N 1
ATOM 651 C CA . ALA A 1 83 ? -12.125 6.633 0.258 1.00 85.06 83 ALA A CA 1
ATOM 652 C C . ALA A 1 83 ? -12.343 8.150 0.390 1.00 85.06 83 ALA A C 1
ATOM 654 O O . ALA A 1 83 ? -11.967 8.732 1.414 1.00 85.06 83 ALA A O 1
ATOM 655 N N . GLY A 1 84 ? -12.890 8.812 -0.636 1.00 86.62 84 GLY A N 1
ATOM 656 C CA . GLY A 1 84 ? -13.033 10.273 -0.665 1.00 86.62 84 GLY A CA 1
ATOM 657 C C . GLY A 1 84 ? -11.682 11.001 -0.595 1.00 86.62 84 GLY A C 1
ATOM 658 O O . GLY A 1 84 ? -11.550 12.044 0.060 1.00 86.62 84 GLY A O 1
ATOM 659 N N . MET A 1 85 ? -10.648 10.417 -1.208 1.00 84.12 85 MET A N 1
ATOM 660 C CA . MET A 1 85 ? -9.270 10.911 -1.173 1.00 84.12 85 MET A CA 1
ATOM 661 C C . MET A 1 85 ? -8.796 11.305 -2.570 1.00 84.12 85 MET A C 1
ATOM 663 O O . MET A 1 85 ? -8.617 10.434 -3.414 1.00 84.12 85 MET A O 1
ATOM 667 N N . ARG A 1 86 ? -8.537 12.601 -2.754 1.00 74.56 86 ARG A N 1
ATOM 668 C CA . ARG A 1 86 ? -7.874 13.201 -3.914 1.00 74.56 86 ARG A CA 1
ATOM 669 C C . ARG A 1 86 ? -6.617 13.935 -3.467 1.00 74.56 86 ARG A C 1
ATOM 671 O O . ARG A 1 86 ? -6.616 14.387 -2.290 1.00 74.56 86 ARG A O 1
#

Secondary structure (DSSP, 8-state):
----PPP---------------------SSSSEES---SHHHHHHHHHHHHTTSSPPB-SPPPHHHHHT--TTEE--B-HHHHT--

InterPro domains:
  IPR018608 Global transcription regulator [PF09729] (32-86)
  IPR018608 Global transcription regulator [PTHR28027] (29-86)

Organism: NCBI:txid329885

pLDDT: mean 76.44, std 22.48, range [35.25, 97.94]

Foldseek 3Di:
DDDDDDDDDDDDDDDDDDDPDDPLPPPVAPFQWAADDDDVVSVVVSVVCVVVSNTPADQEDDDPVNVVVDDHRRHHHYDCVRHVHD

Sequence (86 aa):
MRSKKAPLDRAHSKLSGTVVENRAVQISGMDTYNGLVRTPADAIILFEACRIGLLPRVQRRLSEKERQSIKSGSVFVWDEREAGMR

Radius of gyration: 21.21 Å; chains: 1; bounding box: 30×34×74 Å